Protein AF-A0A1I0QMV4-F1 (afdb_monomer)

Structure (mmCIF, N/CA/C/O backbone):
data_AF-A0A1I0QMV4-F1
#
_entry.id   AF-A0A1I0QMV4-F1
#
loop_
_atom_site.group_PDB
_atom_site.id
_atom_site.type_symbol
_atom_site.label_atom_id
_atom_site.label_alt_id
_atom_site.label_comp_id
_atom_site.label_asym_id
_atom_site.label_entity_id
_atom_site.label_seq_id
_atom_site.pdbx_PDB_ins_code
_atom_site.Cartn_x
_atom_site.Cartn_y
_atom_site.Cartn_z
_atom_site.occupancy
_atom_site.B_iso_or_equiv
_atom_site.auth_seq_id
_atom_site.auth_comp_id
_atom_site.auth_asym_id
_atom_site.auth_atom_id
_atom_site.pdbx_PDB_model_num
ATOM 1 N N . MET A 1 1 ? -19.753 -7.054 28.885 1.00 61.28 1 MET A N 1
ATOM 2 C CA . MET A 1 1 ? -19.019 -7.595 27.728 1.00 61.28 1 MET A CA 1
ATOM 3 C C . MET A 1 1 ? -17.874 -8.419 28.259 1.00 61.28 1 MET A C 1
ATOM 5 O O . MET A 1 1 ? -17.099 -7.900 29.054 1.00 61.28 1 MET A O 1
ATOM 9 N N . SER A 1 2 ? -17.824 -9.691 27.889 1.00 85.38 2 SER A N 1
ATOM 10 C CA . SER A 1 2 ? -16.682 -10.553 28.188 1.00 85.38 2 SER A CA 1
ATOM 11 C C . SER A 1 2 ? -15.480 -10.151 27.326 1.00 85.38 2 SER A C 1
ATOM 13 O O . SER A 1 2 ? -15.646 -9.616 26.226 1.00 85.38 2 SER A O 1
ATOM 15 N N . ASP A 1 3 ? -14.263 -10.424 27.792 1.00 89.56 3 ASP A N 1
ATOM 16 C CA . ASP A 1 3 ? -13.044 -10.143 27.018 1.00 89.56 3 ASP A CA 1
ATOM 17 C C . ASP A 1 3 ? -13.044 -10.854 25.657 1.00 89.56 3 ASP A C 1
ATOM 19 O O . ASP A 1 3 ? -12.520 -10.333 24.673 1.00 89.56 3 ASP A O 1
ATOM 23 N N . PHE A 1 4 ? -13.715 -12.004 25.569 1.00 91.31 4 PHE A N 1
ATOM 24 C CA . PHE A 1 4 ? -13.904 -12.741 24.324 1.00 91.31 4 PHE A CA 1
ATOM 25 C C . PHE A 1 4 ? -14.710 -11.944 23.286 1.00 91.31 4 PHE A C 1
ATOM 27 O O . PHE A 1 4 ? -14.289 -11.825 22.135 1.00 91.31 4 PHE A O 1
ATOM 34 N N . GLU A 1 5 ? -15.829 -11.335 23.692 1.00 92.94 5 GLU A N 1
ATOM 35 C CA . GLU A 1 5 ? -16.649 -10.486 22.813 1.00 92.94 5 GLU A CA 1
ATOM 36 C C . GLU A 1 5 ? -15.868 -9.256 22.334 1.00 92.94 5 GLU A C 1
ATOM 38 O O . GLU A 1 5 ? -15.964 -8.862 21.169 1.00 92.94 5 GLU A O 1
ATOM 43 N N . ARG A 1 6 ? -15.035 -8.681 23.210 1.00 93.19 6 ARG A N 1
ATOM 44 C CA . ARG A 1 6 ? -14.173 -7.546 22.866 1.00 93.19 6 ARG A CA 1
ATOM 45 C C . ARG A 1 6 ? -13.115 -7.925 21.831 1.00 93.19 6 ARG A C 1
ATOM 47 O O . ARG A 1 6 ? -12.909 -7.180 20.875 1.00 93.19 6 ARG A O 1
ATOM 54 N N . ILE A 1 7 ? -12.465 -9.077 21.991 1.00 94.69 7 ILE A N 1
ATOM 55 C CA . ILE A 1 7 ? -11.469 -9.578 21.033 1.00 94.69 7 ILE A CA 1
ATOM 56 C C . ILE A 1 7 ? -12.116 -9.844 19.670 1.00 94.69 7 ILE A C 1
ATOM 58 O O . ILE A 1 7 ? -11.564 -9.439 18.648 1.00 94.69 7 ILE A O 1
ATOM 62 N N . GLN A 1 8 ? -13.301 -10.461 19.639 1.00 94.00 8 GLN A N 1
ATOM 63 C CA . GLN A 1 8 ? -14.031 -10.697 18.389 1.00 94.00 8 GLN A CA 1
ATOM 64 C C . GLN A 1 8 ? -14.388 -9.389 17.670 1.00 94.00 8 GLN A C 1
ATOM 66 O O . GLN A 1 8 ? -14.195 -9.289 16.458 1.00 94.00 8 GLN A O 1
ATOM 71 N N . SER A 1 9 ? -14.831 -8.365 18.408 1.00 93.94 9 SER A N 1
ATOM 72 C CA . SER A 1 9 ? -15.094 -7.040 17.832 1.00 93.94 9 SER A CA 1
ATOM 73 C C . SER A 1 9 ? -13.835 -6.430 17.218 1.00 93.94 9 SER A C 1
ATOM 75 O O . SER A 1 9 ? -13.863 -5.989 16.075 1.00 93.94 9 SER A O 1
ATOM 77 N N . LEU A 1 10 ? -12.705 -6.477 17.928 1.00 95.75 10 LEU A N 1
ATOM 78 C CA . LEU A 1 10 ? -11.446 -5.902 17.444 1.00 95.75 10 LEU A CA 1
ATOM 79 C C . LEU A 1 10 ? -10.915 -6.610 16.190 1.00 95.75 10 LEU A C 1
ATOM 81 O O . LEU A 1 10 ? -10.371 -5.958 15.300 1.00 95.75 10 LEU A O 1
ATOM 85 N N . ILE A 1 11 ? -11.076 -7.934 16.096 1.00 96.12 11 ILE A N 1
ATOM 86 C CA . ILE A 1 11 ? -10.707 -8.693 14.892 1.00 96.12 11 ILE A CA 1
ATOM 87 C C . ILE A 1 11 ? -11.562 -8.248 13.703 1.00 96.12 11 ILE A C 1
ATOM 89 O O . ILE A 1 11 ? -11.033 -8.041 12.609 1.00 96.12 11 ILE A O 1
ATOM 93 N N . LYS A 1 12 ? -12.868 -8.068 13.919 1.00 94.50 12 LYS A N 1
ATOM 94 C CA . LYS A 1 12 ? -13.792 -7.599 12.885 1.00 94.50 12 LYS A CA 1
ATOM 95 C C . LYS A 1 12 ? -13.441 -6.185 12.417 1.00 94.50 12 LYS A C 1
ATOM 97 O O . LYS A 1 12 ? -13.312 -5.967 11.215 1.00 94.50 12 LYS A O 1
ATOM 102 N N . ASP A 1 13 ? -13.201 -5.270 13.352 1.00 93.88 13 ASP A N 1
ATOM 103 C CA . ASP A 1 13 ? -12.836 -3.881 13.052 1.00 93.88 13 ASP A CA 1
ATOM 104 C C . ASP A 1 13 ? -11.510 -3.801 12.282 1.00 93.88 13 ASP A C 1
ATOM 106 O O . ASP A 1 13 ? -11.377 -3.025 11.334 1.00 93.88 13 ASP A O 1
ATOM 110 N N . LYS A 1 14 ? -10.533 -4.649 12.635 1.00 92.56 14 LYS A N 1
ATOM 111 C CA . LYS A 1 14 ? -9.265 -4.762 11.906 1.00 92.56 14 LYS A CA 1
ATOM 112 C C . LYS A 1 14 ? -9.482 -5.232 10.467 1.00 92.56 14 LYS A C 1
ATOM 114 O O . LYS A 1 14 ? -8.963 -4.601 9.550 1.00 92.56 14 LYS A O 1
ATOM 119 N N . ALA A 1 15 ? -10.237 -6.312 10.268 1.00 88.00 15 ALA A N 1
ATOM 120 C CA . ALA A 1 15 ? -10.495 -6.853 8.935 1.00 88.00 15 ALA A CA 1
ATOM 121 C C . ALA A 1 15 ? -11.234 -5.838 8.048 1.00 88.00 15 ALA A C 1
ATOM 123 O O . ALA A 1 15 ? -10.917 -5.687 6.869 1.00 88.00 15 ALA A 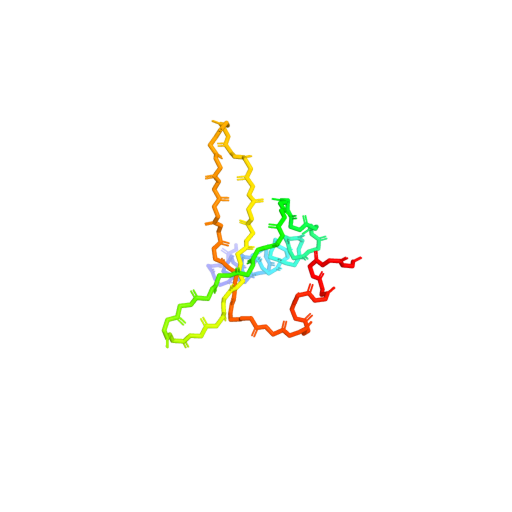O 1
ATOM 124 N N . GLU A 1 16 ? -12.180 -5.093 8.621 1.00 88.94 16 GLU A N 1
ATOM 125 C CA . GLU A 1 16 ? -12.899 -4.039 7.910 1.00 88.94 16 GLU A CA 1
ATOM 126 C C . GLU A 1 16 ? -11.989 -2.852 7.561 1.00 88.94 16 GLU A C 1
ATOM 128 O O . GLU A 1 16 ? -12.035 -2.344 6.437 1.00 88.94 16 GLU A O 1
ATOM 133 N N . ALA A 1 17 ? -11.114 -2.437 8.481 1.00 82.56 17 ALA A N 1
ATOM 134 C CA . ALA A 1 17 ? -10.117 -1.404 8.220 1.00 82.56 17 ALA A CA 1
ATOM 135 C C . ALA A 1 17 ? -9.131 -1.825 7.118 1.00 82.56 17 ALA A C 1
ATOM 137 O O . ALA A 1 17 ? -8.839 -1.028 6.229 1.00 82.56 17 ALA A O 1
ATOM 138 N N . GLU A 1 18 ? -8.661 -3.073 7.131 1.00 80.56 18 GLU A N 1
ATOM 139 C CA . GLU A 1 18 ? -7.770 -3.628 6.104 1.00 80.56 18 GLU A CA 1
ATOM 140 C C . GLU A 1 18 ? -8.461 -3.724 4.738 1.00 80.56 18 GLU A C 1
ATOM 142 O O . GLU A 1 18 ? -7.877 -3.330 3.726 1.00 80.56 18 GLU A O 1
ATOM 147 N N . ALA A 1 19 ? -9.726 -4.156 4.698 1.00 73.50 19 ALA A N 1
ATOM 148 C CA . ALA A 1 19 ? -10.520 -4.185 3.473 1.00 73.50 19 ALA A CA 1
ATOM 149 C C . ALA A 1 19 ? -10.691 -2.776 2.884 1.00 73.50 19 ALA A C 1
ATOM 151 O O . ALA A 1 19 ? -10.425 -2.568 1.700 1.00 73.50 19 ALA A O 1
ATOM 152 N N . ARG A 1 20 ? -11.039 -1.780 3.711 1.00 80.69 20 ARG A N 1
ATOM 153 C CA . ARG A 1 20 ? -11.118 -0.375 3.278 1.00 80.69 20 ARG A CA 1
ATOM 154 C C . ARG A 1 20 ? -9.768 0.139 2.786 1.00 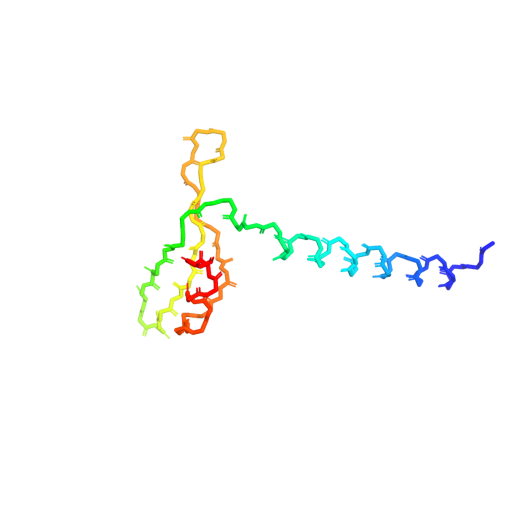80.69 20 ARG A C 1
ATOM 156 O O . ARG A 1 20 ? -9.718 0.775 1.742 1.00 80.69 20 ARG A O 1
ATOM 163 N N . LEU A 1 21 ? -8.678 -0.181 3.484 1.00 69.12 21 LEU A N 1
ATOM 164 C CA . LEU A 1 21 ? -7.328 0.214 3.081 1.00 69.12 21 LEU A CA 1
ATOM 165 C C . LEU A 1 21 ? -6.935 -0.382 1.722 1.00 69.12 21 LEU A C 1
ATOM 167 O O . LEU A 1 21 ? -6.273 0.287 0.939 1.00 69.12 21 LEU A O 1
ATOM 171 N N . SER A 1 22 ? -7.368 -1.612 1.433 1.00 68.94 22 SER A N 1
ATOM 172 C CA . SER A 1 22 ? -7.122 -2.287 0.152 1.00 68.94 22 SER A CA 1
ATOM 173 C C . SER A 1 22 ? -7.937 -1.725 -1.018 1.00 68.94 22 SER A C 1
ATOM 175 O O . SER A 1 22 ? -7.543 -1.893 -2.171 1.00 68.94 22 SER A O 1
ATOM 177 N N . LEU A 1 23 ? -9.069 -1.074 -0.725 1.00 67.88 23 LEU A N 1
ATOM 178 C CA . LEU A 1 23 ? -9.927 -0.406 -1.709 1.00 67.88 23 LEU A CA 1
ATOM 179 C C . LEU A 1 23 ? -9.468 1.021 -2.009 1.00 67.88 23 LEU A C 1
ATOM 181 O O . LEU A 1 23 ? -9.837 1.572 -3.044 1.00 67.88 23 LEU A O 1
ATOM 185 N N . ILE A 1 24 ? -8.683 1.628 -1.115 1.00 68.56 24 ILE A N 1
ATOM 186 C CA . ILE A 1 24 ? -8.054 2.914 -1.391 1.00 68.56 24 ILE A CA 1
ATOM 187 C C . ILE A 1 24 ? -6.979 2.658 -2.456 1.00 68.56 24 ILE A C 1
ATOM 189 O O . ILE A 1 24 ? -6.049 1.890 -2.191 1.00 68.56 24 ILE A O 1
ATOM 193 N N . PRO A 1 25 ? -7.076 3.274 -3.650 1.00 61.06 25 PRO A N 1
ATOM 194 C CA . PRO A 1 25 ? -6.012 3.184 -4.638 1.00 61.06 25 PRO A CA 1
ATOM 195 C C . PRO A 1 25 ? -4.727 3.660 -3.969 1.00 61.06 25 PRO A C 1
ATOM 197 O O . PRO A 1 25 ? -4.710 4.720 -3.339 1.00 61.06 25 PRO A O 1
ATOM 200 N N . TYR A 1 26 ? -3.683 2.830 -4.022 1.00 63.12 26 TYR A N 1
ATOM 201 C CA . TYR A 1 26 ? -2.417 3.128 -3.366 1.00 63.12 26 TYR A CA 1
ATOM 202 C C . TYR A 1 26 ? -1.986 4.545 -3.741 1.00 63.12 26 TYR A C 1
ATOM 204 O O . TYR A 1 26 ? -1.780 4.857 -4.908 1.00 63.12 26 TYR A O 1
ATOM 212 N N . ASP A 1 27 ? -1.889 5.416 -2.741 1.00 63.56 27 ASP A N 1
ATOM 213 C CA . ASP A 1 27 ? -1.515 6.807 -2.955 1.00 63.56 27 ASP A CA 1
ATOM 214 C C . ASP A 1 27 ? -0.016 6.856 -3.270 1.00 63.56 27 ASP A C 1
ATOM 216 O O . ASP A 1 27 ? 0.830 6.843 -2.374 1.00 63.56 27 ASP A O 1
ATOM 220 N N . GLY A 1 28 ? 0.315 6.780 -4.554 1.00 70.12 28 GLY A N 1
ATOM 221 C CA . GLY A 1 28 ? 1.680 6.767 -5.053 1.00 70.12 28 GLY A CA 1
ATOM 222 C C . GLY A 1 28 ? 1.816 6.026 -6.380 1.00 70.12 28 GLY A C 1
ATOM 223 O O . GLY A 1 28 ? 0.902 5.355 -6.842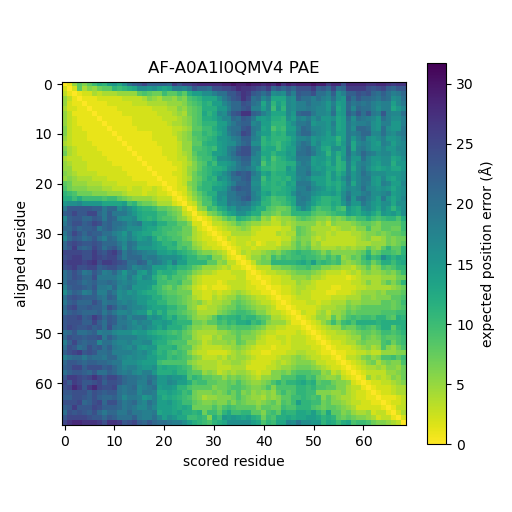 1.00 70.12 28 GLY A O 1
ATOM 224 N N . SER A 1 29 ? 2.982 6.147 -7.006 1.00 77.00 29 SER A N 1
ATOM 225 C CA . SER A 1 29 ? 3.271 5.469 -8.271 1.00 77.00 29 SER A CA 1
ATOM 226 C C . SER A 1 29 ? 3.908 4.102 -8.000 1.00 77.00 29 SER A C 1
ATOM 228 O O . SER A 1 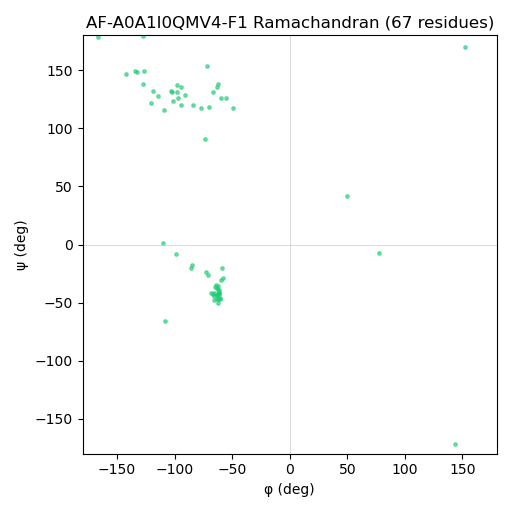29 ? 4.887 4.047 -7.242 1.00 77.00 29 SER A O 1
ATOM 230 N N . PRO A 1 30 ? 3.394 3.004 -8.584 1.00 78.94 30 PRO A N 1
ATOM 231 C CA . PRO A 1 30 ? 4.041 1.706 -8.489 1.00 78.94 30 PRO A CA 1
ATOM 232 C C . PRO A 1 30 ? 5.377 1.714 -9.230 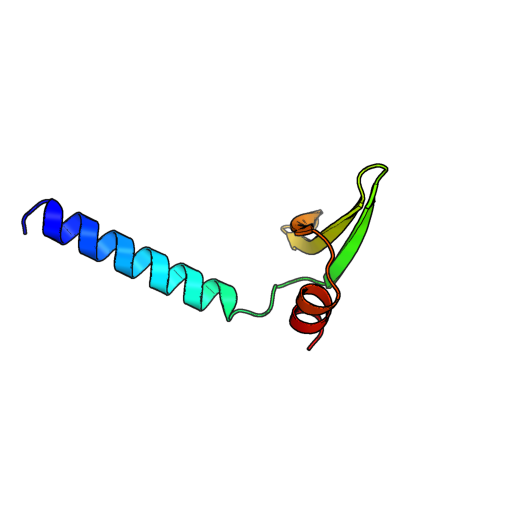1.00 78.94 30 PRO A C 1
ATOM 234 O O . PRO A 1 30 ? 5.482 2.136 -10.379 1.00 78.94 30 PRO A O 1
ATOM 237 N N . GLU A 1 31 ? 6.409 1.218 -8.561 1.00 82.56 31 GLU A N 1
ATOM 238 C CA . GLU A 1 31 ? 7.764 1.089 -9.076 1.00 82.56 31 GLU A CA 1
ATOM 239 C C . GLU A 1 31 ? 8.271 -0.330 -8.894 1.00 82.56 31 GLU A C 1
ATOM 241 O O . GLU A 1 31 ? 8.119 -0.935 -7.832 1.00 82.56 31 GLU A O 1
ATOM 246 N N . ILE A 1 32 ? 8.939 -0.839 -9.921 1.00 86.06 32 ILE A N 1
ATOM 247 C CA . ILE A 1 32 ? 9.580 -2.147 -9.884 1.00 86.06 32 ILE A CA 1
ATOM 248 C C . ILE A 1 32 ? 11.054 -1.925 -9.555 1.00 86.06 32 ILE A C 1
ATOM 250 O O . ILE A 1 32 ? 11.739 -1.158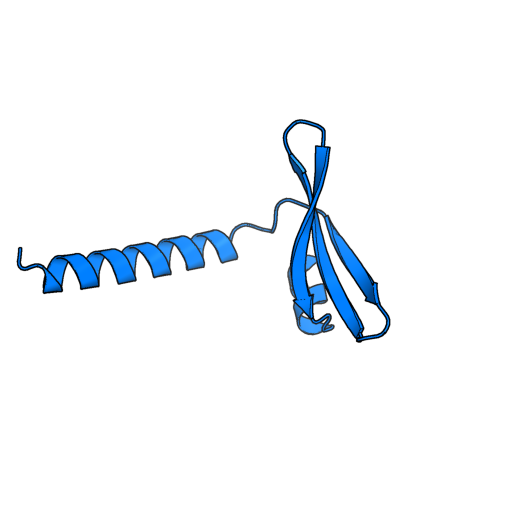 -10.232 1.00 86.06 32 ILE A O 1
ATOM 254 N N . LYS A 1 33 ? 11.548 -2.592 -8.514 1.00 86.56 33 LYS A N 1
ATOM 255 C CA . LYS A 1 33 ? 12.974 -2.643 -8.185 1.00 86.56 33 LYS A CA 1
ATOM 256 C C . LYS A 1 33 ? 13.478 -4.063 -8.358 1.00 86.56 33 LYS A C 1
ATOM 258 O O . LYS A 1 33 ? 12.915 -5.000 -7.800 1.00 86.56 33 LYS A O 1
ATOM 263 N N . GLU A 1 34 ? 14.553 -4.205 -9.117 1.00 89.19 34 GLU A N 1
ATOM 264 C CA . GLU A 1 34 ? 15.223 -5.478 -9.354 1.00 89.19 34 GLU A CA 1
ATOM 265 C C . GLU A 1 34 ? 16.494 -5.562 -8.505 1.00 89.19 34 GLU A C 1
ATOM 267 O O . GLU A 1 34 ? 17.278 -4.614 -8.441 1.00 89.19 34 GLU A O 1
ATOM 272 N N . ASN A 1 35 ? 16.683 -6.687 -7.820 1.00 84.19 35 ASN A N 1
ATOM 273 C CA . ASN A 1 35 ? 17.918 -7.025 -7.123 1.00 84.19 35 ASN A CA 1
ATOM 274 C C . ASN A 1 35 ? 18.398 -8.422 -7.568 1.00 84.19 35 ASN A C 1
ATOM 276 O O . ASN A 1 35 ? 17.744 -9.088 -8.368 1.00 84.19 35 ASN A O 1
ATOM 280 N N . ARG A 1 36 ? 19.532 -8.896 -7.028 1.00 81.25 36 ARG A N 1
ATOM 281 C CA . ARG A 1 36 ? 20.084 -10.230 -7.354 1.00 81.25 36 ARG A CA 1
ATOM 282 C C . ARG A 1 36 ? 19.141 -11.404 -7.037 1.00 81.25 36 ARG A C 1
ATOM 284 O O . ARG A 1 36 ? 19.342 -12.481 -7.581 1.00 81.25 36 ARG A O 1
ATOM 291 N N . SER A 1 37 ? 18.154 -11.202 -6.169 1.00 80.69 37 SER A N 1
ATOM 292 C CA . SER A 1 37 ? 17.188 -12.206 -5.710 1.00 80.69 37 SER A CA 1
ATOM 293 C C . SER A 1 37 ? 15.838 -12.138 -6.435 1.00 80.69 37 SER A C 1
ATOM 295 O O . SER A 1 37 ? 15.012 -13.024 -6.233 1.00 80.69 37 SER A O 1
ATOM 297 N N . GLY A 1 38 ? 15.595 -11.119 -7.268 1.00 85.94 38 GLY A N 1
ATOM 298 C CA . GLY A 1 38 ? 14.371 -10.997 -8.058 1.00 85.94 38 GLY A CA 1
ATOM 299 C C . GLY A 1 38 ? 13.851 -9.568 -8.212 1.00 85.94 38 GLY A C 1
ATOM 300 O O . GLY A 1 38 ? 14.498 -8.583 -7.850 1.00 85.94 38 GLY A O 1
ATOM 301 N N . LYS A 1 39 ? 12.645 -9.466 -8.775 1.00 87.75 39 LYS A N 1
ATOM 302 C CA . LYS A 1 39 ? 11.913 -8.209 -8.961 1.00 87.75 39 LYS A CA 1
ATOM 303 C C . LYS A 1 39 ? 10.894 -8.036 -7.841 1.00 87.75 39 LYS A C 1
ATOM 305 O O . LYS A 1 39 ? 10.176 -8.971 -7.499 1.00 87.75 39 LYS A O 1
ATOM 310 N N . TYR A 1 40 ? 10.803 -6.826 -7.308 1.00 88.12 40 TYR A N 1
ATOM 311 C CA . TYR A 1 40 ? 9.922 -6.473 -6.202 1.00 88.12 40 TYR A CA 1
ATOM 312 C C . TYR A 1 40 ? 9.194 -5.172 -6.497 1.00 88.12 40 TYR A C 1
ATOM 314 O O . TYR A 1 40 ? 9.712 -4.279 -7.170 1.00 88.12 40 TYR A O 1
ATOM 322 N N . LEU A 1 41 ? 7.988 -5.068 -5.968 1.00 84.38 41 LEU A N 1
ATOM 323 C CA . LEU A 1 41 ? 7.077 -3.970 -6.191 1.00 84.38 41 LEU A CA 1
ATOM 324 C C . LEU A 1 41 ? 7.082 -3.030 -4.994 1.00 84.38 41 LEU A C 1
ATOM 326 O O . LEU A 1 41 ? 6.959 -3.442 -3.839 1.00 84.38 41 LEU A O 1
ATOM 330 N N . TYR A 1 42 ? 7.216 -1.747 -5.290 1.00 86.00 42 TYR A N 1
ATOM 331 C CA . TYR A 1 42 ? 7.202 -0.671 -4.319 1.00 86.00 42 TYR A CA 1
ATOM 332 C C . TYR A 1 42 ? 6.162 0.366 -4.724 1.00 86.00 42 TYR A C 1
ATOM 334 O O . TYR A 1 42 ? 5.949 0.602 -5.905 1.00 86.00 42 TYR A O 1
ATOM 342 N N . ILE A 1 43 ? 5.559 1.042 -3.752 1.00 83.25 43 ILE A N 1
ATOM 343 C CA . ILE A 1 43 ? 4.785 2.264 -3.995 1.00 83.25 43 ILE A CA 1
ATOM 344 C C . ILE A 1 43 ? 5.645 3.454 -3.610 1.00 83.25 43 ILE A C 1
ATOM 346 O O . ILE A 1 43 ? 6.111 3.550 -2.470 1.00 83.25 43 ILE A O 1
ATOM 350 N N . ARG A 1 44 ? 5.856 4.365 -4.559 1.00 82.56 44 ARG A N 1
ATOM 351 C CA . ARG A 1 44 ? 6.542 5.635 -4.340 1.00 82.56 44 ARG A CA 1
ATOM 352 C C . ARG A 1 44 ? 5.522 6.730 -4.044 1.00 82.56 44 ARG A C 1
ATOM 354 O O . ARG A 1 44 ? 4.714 7.070 -4.900 1.00 82.56 44 ARG A O 1
ATOM 361 N N . LYS A 1 45 ? 5.624 7.351 -2.870 1.00 84.19 45 LYS A N 1
ATOM 362 C CA . LYS A 1 45 ? 4.805 8.499 -2.457 1.00 84.19 45 LYS A CA 1
ATOM 363 C C . LYS A 1 45 ? 5.681 9.596 -1.860 1.00 84.19 45 LYS A C 1
ATOM 365 O O . LYS A 1 45 ? 6.693 9.307 -1.218 1.00 84.19 45 LYS A O 1
ATOM 370 N N . ARG A 1 46 ? 5.286 10.862 -2.021 1.00 81.19 46 ARG A N 1
ATOM 371 C CA . ARG A 1 46 ? 5.840 11.965 -1.224 1.00 81.19 46 ARG A CA 1
ATOM 372 C C . ARG A 1 46 ? 5.109 12.073 0.113 1.00 81.19 46 ARG A C 1
ATOM 374 O O . ARG A 1 46 ? 3.908 12.312 0.146 1.00 81.19 46 ARG A O 1
ATOM 381 N N . ILE A 1 47 ? 5.845 11.934 1.210 1.00 78.06 47 ILE A N 1
ATOM 382 C CA . ILE A 1 47 ? 5.345 12.150 2.571 1.00 78.06 47 ILE A CA 1
ATOM 383 C C . ILE A 1 47 ? 6.194 13.261 3.185 1.00 78.06 47 ILE A C 1
ATOM 385 O O . ILE A 1 47 ? 7.418 13.149 3.223 1.00 78.06 47 ILE A O 1
ATOM 389 N N . ALA A 1 48 ? 5.556 14.355 3.614 1.00 80.12 48 ALA A N 1
ATOM 390 C CA . ALA A 1 48 ? 6.231 15.521 4.199 1.00 80.12 48 ALA A CA 1
ATOM 391 C C . ALA A 1 48 ? 7.419 16.039 3.351 1.00 80.12 48 ALA A C 1
ATOM 393 O O . ALA A 1 48 ? 8.500 16.321 3.861 1.00 80.12 48 ALA A O 1
ATOM 394 N N . GLY A 1 49 ? 7.243 16.089 2.024 1.00 79.31 49 GLY A N 1
ATOM 395 C CA . GLY A 1 49 ? 8.270 16.543 1.077 1.00 79.31 49 GLY A CA 1
ATOM 396 C C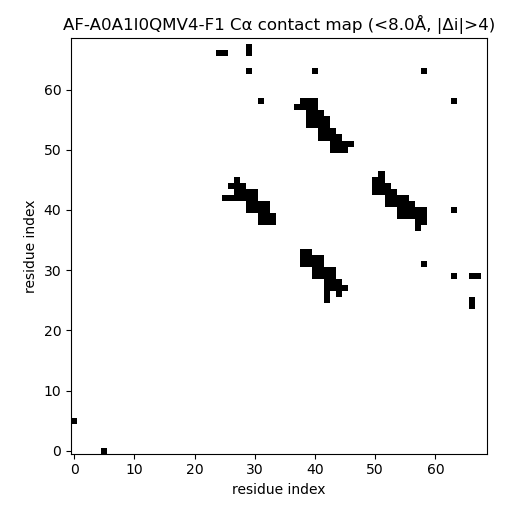 . GLY A 1 49 ? 9.383 15.532 0.771 1.00 79.31 49 GLY A C 1
ATOM 397 O O . GLY A 1 49 ? 10.157 15.755 -0.157 1.00 79.31 49 GLY A O 1
ATOM 398 N N . LYS A 1 50 ? 9.448 14.393 1.474 1.00 83.94 50 LYS A N 1
ATOM 399 C CA . LYS A 1 50 ? 10.417 13.322 1.206 1.00 83.94 50 LYS A CA 1
ATOM 400 C C . LYS A 1 50 ? 9.815 12.260 0.301 1.00 83.94 50 LYS A C 1
ATOM 402 O O . LYS A 1 50 ? 8.678 11.831 0.492 1.00 83.94 50 LYS A O 1
ATOM 407 N N . LEU A 1 51 ? 10.591 11.823 -0.686 1.00 82.50 51 LEU A N 1
ATOM 408 C CA . LEU A 1 51 ? 10.213 10.712 -1.546 1.00 82.50 51 LEU A CA 1
ATOM 409 C C . LEU A 1 51 ? 10.431 9.399 -0.790 1.00 82.50 51 LEU A C 1
ATOM 411 O O . LEU A 1 51 ? 11.553 9.077 -0.410 1.00 82.50 51 LEU A O 1
ATOM 415 N N . THR A 1 52 ? 9.354 8.660 -0.555 1.00 81.56 52 THR A N 1
ATOM 416 C CA . THR A 1 52 ? 9.366 7.403 0.198 1.00 81.56 52 THR A CA 1
ATOM 417 C C . THR A 1 52 ? 8.895 6.267 -0.697 1.00 81.56 52 THR A C 1
ATOM 419 O O . THR A 1 52 ? 7.880 6.400 -1.377 1.00 81.56 52 THR A O 1
ATOM 422 N N . SER A 1 53 ? 9.637 5.158 -0.714 1.00 84.56 53 SER A N 1
ATOM 423 C CA . SER A 1 53 ? 9.246 3.925 -1.402 1.00 84.56 53 SER A CA 1
ATOM 424 C C . SER A 1 53 ? 8.890 2.871 -0.360 1.00 84.56 53 SER A C 1
ATOM 426 O O . SER A 1 53 ? 9.763 2.446 0.396 1.00 84.56 53 SER A O 1
ATOM 428 N N . LYS A 1 54 ? 7.630 2.436 -0.323 1.00 84.12 54 LYS A N 1
ATOM 429 C CA . LYS A 1 54 ? 7.163 1.369 0.570 1.00 84.12 54 LYS A CA 1
ATOM 430 C C . LYS A 1 54 ? 7.115 0.046 -0.186 1.00 84.12 54 LYS A C 1
ATOM 432 O O . LYS A 1 54 ? 6.569 0.006 -1.283 1.00 84.12 54 LYS A O 1
ATOM 437 N N . TYR A 1 55 ? 7.684 -1.007 0.394 1.00 84.38 55 TYR A N 1
ATOM 438 C CA . TYR A 1 55 ? 7.594 -2.365 -0.148 1.00 84.38 55 TYR A CA 1
ATOM 439 C C . TYR A 1 55 ? 6.136 -2.838 -0.168 1.00 84.38 55 TYR A C 1
ATOM 441 O O . TYR A 1 55 ? 5.420 -2.641 0.818 1.00 84.38 55 TYR A O 1
ATOM 449 N N . VAL A 1 56 ? 5.719 -3.446 -1.278 1.00 80.50 56 VAL A N 1
ATOM 450 C CA . VAL A 1 56 ? 4.394 -4.054 -1.439 1.00 80.50 56 VAL A CA 1
ATOM 451 C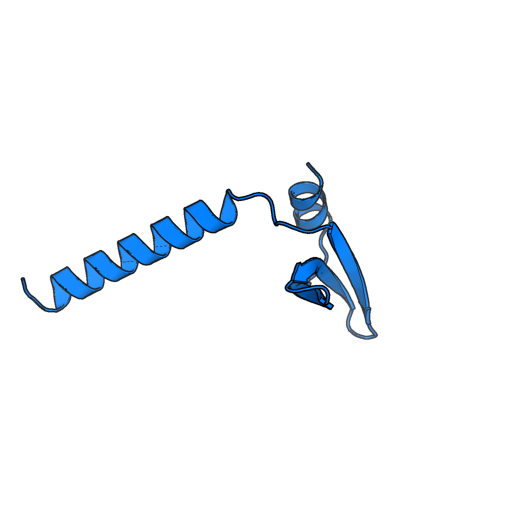 C . VAL A 1 56 ? 4.515 -5.567 -1.461 1.00 80.50 56 VAL A C 1
ATOM 453 O O . VAL A 1 56 ? 4.018 -6.213 -0.546 1.00 80.50 56 VAL A O 1
ATOM 456 N N . ASP A 1 57 ? 5.170 -6.118 -2.484 1.00 80.06 57 ASP A N 1
ATOM 457 C CA . ASP A 1 57 ? 5.271 -7.565 -2.681 1.00 80.06 57 ASP A CA 1
ATOM 458 C C . ASP A 1 57 ? 6.346 -7.927 -3.724 1.00 80.06 57 ASP A C 1
ATOM 460 O O . ASP A 1 57 ? 6.965 -7.049 -4.332 1.00 80.06 57 ASP A O 1
ATOM 464 N N . VAL A 1 58 ? 6.553 -9.220 -3.967 1.00 83.94 58 VAL A N 1
ATOM 465 C CA . VAL A 1 58 ? 7.297 -9.733 -5.122 1.00 83.94 58 VAL A CA 1
ATOM 466 C C . VAL A 1 58 ? 6.572 -9.329 -6.406 1.00 83.94 58 VAL A C 1
ATOM 468 O O . VAL A 1 58 ? 5.344 -9.372 -6.501 1.00 83.94 5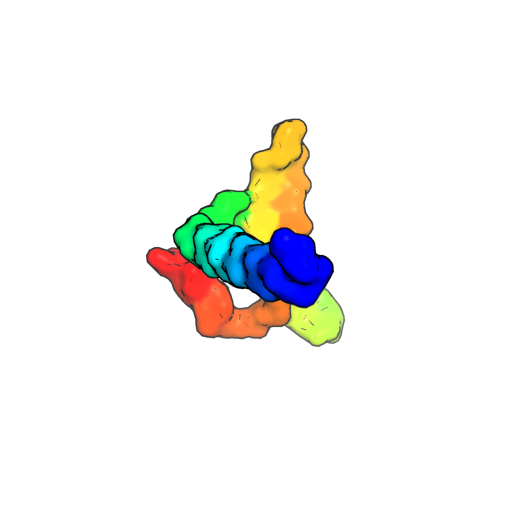8 VAL A O 1
ATOM 471 N N . TYR A 1 59 ? 7.335 -8.914 -7.415 1.00 80.62 59 TYR A N 1
ATOM 472 C CA . TYR A 1 59 ? 6.773 -8.546 -8.706 1.00 80.62 59 TYR A CA 1
ATOM 473 C C . TYR A 1 59 ? 6.035 -9.735 -9.327 1.00 80.62 59 TYR A C 1
ATOM 475 O O . TYR A 1 59 ? 6.606 -10.805 -9.530 1.00 80.62 59 TYR A O 1
ATOM 483 N N . SER A 1 60 ? 4.778 -9.506 -9.691 1.00 77.75 60 SER A N 1
ATOM 484 C CA . SER A 1 60 ? 4.015 -10.373 -10.578 1.00 77.75 60 SER A CA 1
ATOM 485 C C . SER A 1 60 ? 3.135 -9.515 -11.479 1.00 77.75 60 SER A C 1
ATOM 487 O O . SER A 1 60 ? 2.643 -8.459 -11.063 1.00 77.75 60 SER A O 1
ATOM 489 N N . ASP A 1 61 ? 2.923 -9.969 -12.714 1.00 72.81 61 ASP A N 1
ATOM 490 C CA . ASP A 1 61 ? 2.154 -9.215 -13.711 1.00 72.81 61 ASP A CA 1
ATOM 491 C C . ASP A 1 61 ? 0.716 -8.943 -13.244 1.00 72.81 61 ASP A C 1
ATOM 493 O O . ASP A 1 61 ? 0.145 -7.894 -13.542 1.00 72.81 61 ASP A O 1
ATOM 497 N N . TRP A 1 62 ? 0.147 -9.847 -12.441 1.00 69.62 62 TRP A N 1
ATOM 498 C CA . TRP A 1 62 ? -1.172 -9.668 -11.835 1.00 69.62 62 TRP A CA 1
ATOM 499 C C . TRP A 1 62 ? -1.203 -8.512 -10.825 1.00 69.62 62 TRP A C 1
ATOM 501 O O . TRP A 1 62 ? -2.085 -7.654 -10.908 1.00 69.62 62 TRP A O 1
ATOM 511 N N . VAL A 1 63 ? -0.228 -8.445 -9.908 1.00 68.94 63 VAL A N 1
ATOM 512 C CA . VAL A 1 63 ? -0.169 -7.369 -8.904 1.00 68.94 63 VAL A CA 1
ATOM 513 C C . VAL A 1 63 ? 0.106 -6.026 -9.582 1.00 68.94 63 VAL A C 1
ATOM 515 O O . VAL A 1 63 ? -0.560 -5.041 -9.277 1.00 68.94 63 VAL A O 1
ATOM 518 N N . TYR A 1 64 ? 1.023 -5.980 -10.552 1.00 70.06 64 TYR A N 1
ATOM 519 C CA . TYR A 1 64 ? 1.327 -4.747 -11.284 1.00 70.06 64 TYR A CA 1
ATOM 520 C C . TYR A 1 64 ? 0.112 -4.213 -12.056 1.00 70.06 64 TYR A C 1
ATOM 522 O O . TYR A 1 64 ? -0.176 -3.018 -12.012 1.00 70.06 64 TYR A O 1
ATOM 530 N N . LYS A 1 65 ? -0.650 -5.101 -12.707 1.00 70.81 65 LYS A N 1
ATOM 531 C CA . LYS A 1 65 ? -1.874 -4.733 -13.429 1.00 70.81 65 LYS A CA 1
ATOM 532 C C . LYS A 1 65 ? -2.962 -4.185 -12.502 1.00 70.81 65 LYS A C 1
ATOM 534 O O . LYS A 1 65 ? -3.666 -3.268 -12.899 1.00 70.81 65 LYS A O 1
ATOM 539 N N . LYS A 1 66 ? -3.071 -4.700 -11.271 1.00 70.44 66 LYS A N 1
ATOM 540 C CA . LYS A 1 66 ? -4.020 -4.201 -10.260 1.00 70.44 66 LYS A CA 1
ATOM 541 C C . LYS A 1 66 ? -3.638 -2.827 -9.695 1.00 70.44 66 LYS A C 1
ATOM 543 O O . LYS A 1 66 ? -4.509 -2.108 -9.233 1.00 70.44 66 LYS A O 1
ATOM 548 N N . LEU A 1 67 ? -2.353 -2.468 -9.701 1.00 64.75 67 LEU A N 1
ATOM 549 C CA . LEU A 1 67 ? -1.894 -1.156 -9.226 1.00 64.75 67 LEU A CA 1
ATOM 550 C C . LEU A 1 67 ? -1.973 -0.051 -10.286 1.00 64.75 67 LEU A C 1
ATOM 552 O O . LEU A 1 67 ? -1.896 1.121 -9.932 1.00 64.75 67 LEU A O 1
ATOM 556 N N . ASN A 1 68 ? -2.085 -0.417 -11.563 1.00 60.12 68 ASN A N 1
ATOM 557 C CA . ASN A 1 68 ? -2.108 0.513 -12.696 1.00 60.12 68 ASN A CA 1
ATOM 558 C C . ASN A 1 68 ? -3.474 0.615 -13.396 1.00 60.12 68 ASN A C 1
ATOM 560 O O . ASN A 1 68 ? -3.568 1.312 -14.406 1.00 60.12 68 ASN A O 1
ATOM 564 N N . GLY A 1 69 ? -4.495 -0.098 -12.915 1.00 53.22 69 GLY A N 1
ATOM 565 C CA . GLY A 1 69 ? -5.857 -0.094 -13.461 1.00 53.22 69 GLY A CA 1
ATOM 566 C C . GLY A 1 69 ? -6.869 0.290 -12.401 1.00 53.22 69 GLY A C 1
ATOM 567 O O . GLY A 1 69 ? -7.859 0.949 -12.780 1.00 53.22 69 GLY A O 1
#

pLDDT: mean 80.4, std 9.92, range [53.22, 96.12]

Nearest PDB structures (foldseek):
  2vwk-assembly1_A  TM=6.239E-01  e=7.349E-01  Thermococcus gorgonarius
  2vwj-assembly1_A  TM=6.327E-01  e=1.293E+00  Thermococcus gorgonarius
  7b0h-assembly1_F  TM=5.537E-01  e=8.871E-01  Thermococcus gorgonarius
  7b0h-assembly1_E  TM=5.570E-01  e=1.140E+00  Thermococcus gorgonarius
  2xhb-assembly1_A  TM=5.592E-01  e=1.071E+00  Thermococcus gorgonarius

Solvent-accessible surface area (backbone atoms only — not comparable to full-atom values): 4196 Å² total; per-residue (Å²): 134,56,73,66,58,53,51,52,50,51,54,51,54,49,53,52,50,51,52,52,56,69,69,47,75,72,81,46,51,80,42,80,48,76,55,102,90,47,50,28,30,25,38,38,30,75,56,96,88,39,83,42,73,44,83,73,47,74,58,44,74,68,61,55,50,67,75,76,107

Sequence (69 aa):
MSDFERIQSLIKDKAEAEARLSLIPYDGSPEIKENRSGKYLYIRKRIAGKLTSKYVDVYSDWVYKKLNG

Secondary structure (DSSP, 8-state):
--HHHHHHHHHHHHHHHHHHHHHSPPSSEEEEEEETTEEEEEEEEEETTEEEEEEEEE--HHHHHHH--

Radius of gyration: 16.62 Å; Cα contacts (8 Å, |Δi|>4): 69; chains: 1; bounding box: 39×29×42 Å

Mean predicted aligned error: 10.81 Å

Foldseek 3Di:
DDVVVVVVVVVVVVVVVVVVVVVPQPAADWDWDADPVAIFIWGWDQDPNDTDTHTDGGDDPVVNVVNVD